Protein AF-A0A2T3L431-F1 (afdb_monomer_lite)

Sequence (81 aa):
MTSLDIPTHIANAIKRIAPEIDLLDIDQNEDLREECDLDSMDFLNLLADLKQQTRTSIPESDYPKIRSYNQLLAYLRNHAE

Radius of gyration: 11.64 Å; chains: 1; bounding box: 25×31×28 Å

Foldseek 3Di:
DDDLPLLVQLVVLLCVLQVPADPVPFDQPAFPCVNSVNDPVSVVSSQVSSCVSQVFHDDPVCCVQCRGNVSVSVVSVVRRD

pLDDT: mean 85.38, std 9.95, range [40.91, 91.88]

Organism: NCBI:txid81447

InterPro domains:
  IPR009081 Phosphopantetheine binding ACP domain [PF00550] (14-76)
  IPR036736 ACP-like superfamily [G3DSA:1.10.1200.10] (1-79)
  IPR036736 ACP-like superfamily [SSF47336] (10-78)

Structure (mmCIF, N/CA/C/O backbone):
data_AF-A0A2T3L431-F1
#
_entry.id   AF-A0A2T3L431-F1
#
loop_
_atom_site.group_PDB
_atom_site.id
_atom_site.type_symbol
_atom_site.label_atom_id
_atom_site.label_alt_id
_atom_site.label_comp_id
_atom_site.label_asym_id
_atom_site.label_entity_id
_atom_site.label_seq_id
_atom_site.pdbx_PDB_ins_code
_atom_site.Cartn_x
_atom_site.Cartn_y
_atom_site.Cartn_z
_atom_site.occupancy
_atom_site.B_iso_or_equiv
_atom_site.auth_seq_id
_atom_site.auth_comp_id
_atom_site.auth_asym_id
_atom_site.auth_atom_id
_atom_site.pdbx_PDB_model_num
ATOM 1 N N . MET A 1 1 ? -8.065 22.834 -3.449 1.00 42.06 1 MET A N 1
ATOM 2 C CA . MET A 1 1 ? -7.586 21.679 -4.235 1.00 42.06 1 MET A CA 1
ATOM 3 C C . MET A 1 1 ? -8.274 20.470 -3.650 1.00 42.06 1 MET A C 1
ATOM 5 O O . MET A 1 1 ? -7.923 20.025 -2.571 1.00 42.06 1 MET A O 1
ATOM 9 N N . THR A 1 2 ? -9.419 20.157 -4.237 1.00 40.91 2 THR A N 1
ATOM 10 C CA . THR A 1 2 ? -10.583 19.576 -3.568 1.00 40.91 2 THR A CA 1
ATOM 11 C C . THR A 1 2 ? -10.931 18.247 -4.212 1.00 40.91 2 THR A C 1
ATOM 13 O O . THR A 1 2 ? -11.502 18.241 -5.300 1.00 40.91 2 THR A O 1
ATOM 16 N N . SER A 1 3 ? -10.562 17.170 -3.525 1.00 46.28 3 SER A N 1
ATOM 17 C CA . SER A 1 3 ? -11.173 15.830 -3.459 1.00 46.28 3 SER A CA 1
ATOM 18 C C . SER A 1 3 ? -10.047 14.864 -3.114 1.00 46.28 3 SER A C 1
ATOM 20 O O . SER A 1 3 ? -8.980 14.952 -3.713 1.00 46.28 3 SER A O 1
ATOM 22 N N . LEU A 1 4 ? -10.242 14.006 -2.111 1.00 59.22 4 LEU A N 1
ATOM 23 C CA . LEU A 1 4 ? -9.274 12.977 -1.741 1.00 59.22 4 LEU A CA 1
ATOM 24 C C . LEU A 1 4 ? -9.046 12.053 -2.937 1.00 59.22 4 LEU A C 1
ATOM 26 O O . LEU A 1 4 ? -9.799 11.108 -3.168 1.00 59.22 4 LEU A O 1
ATOM 30 N N . ASP A 1 5 ? -7.997 12.326 -3.696 1.00 78.75 5 ASP A N 1
ATOM 31 C CA . ASP A 1 5 ? -7.570 11.493 -4.803 1.00 78.75 5 ASP A CA 1
ATOM 32 C C . ASP A 1 5 ? -6.760 10.328 -4.213 1.00 78.75 5 ASP A C 1
ATOM 34 O O . ASP A 1 5 ? -5.549 10.205 -4.375 1.00 78.75 5 ASP A O 1
ATOM 38 N N . ILE A 1 6 ? -7.448 9.487 -3.428 1.00 84.62 6 ILE A N 1
ATOM 39 C CA . ILE A 1 6 ? -6.919 8.257 -2.828 1.00 84.62 6 ILE A CA 1
ATOM 40 C C . ILE A 1 6 ? -6.101 7.437 -3.838 1.00 84.62 6 ILE A C 1
ATOM 42 O O . ILE A 1 6 ? -4.988 7.055 -3.477 1.00 84.62 6 ILE A O 1
ATOM 46 N N . PRO A 1 7 ? -6.549 7.207 -5.094 1.00 86.06 7 PRO A N 1
ATOM 47 C CA . PRO A 1 7 ? -5.722 6.491 -6.064 1.00 86.06 7 PRO A CA 1
ATOM 48 C C . PRO A 1 7 ? -4.392 7.200 -6.350 1.00 86.06 7 PRO A C 1
ATOM 50 O O . PRO A 1 7 ? -3.364 6.536 -6.459 1.00 86.06 7 PRO A O 1
ATOM 53 N N . THR A 1 8 ? -4.377 8.535 -6.383 1.00 87.00 8 THR A N 1
ATOM 54 C CA . THR A 1 8 ? -3.153 9.335 -6.536 1.00 87.00 8 THR A CA 1
ATOM 55 C C . THR A 1 8 ? -2.247 9.231 -5.305 1.00 87.00 8 THR A C 1
ATOM 57 O O . THR A 1 8 ? -1.026 9.166 -5.444 1.00 87.00 8 THR A O 1
ATOM 60 N N . HIS A 1 9 ? -2.803 9.184 -4.092 1.00 87.44 9 HIS A N 1
ATOM 61 C CA . HIS A 1 9 ? -2.014 8.975 -2.871 1.00 87.44 9 HIS A CA 1
ATOM 62 C C . HIS A 1 9 ? -1.382 7.582 -2.828 1.00 87.44 9 HIS A C 1
ATOM 64 O O . HIS A 1 9 ? -0.187 7.479 -2.560 1.00 87.44 9 HIS A O 1
ATOM 70 N N . ILE A 1 10 ? -2.147 6.535 -3.156 1.00 87.75 10 ILE A N 1
ATOM 71 C CA . ILE A 1 10 ? -1.622 5.168 -3.284 1.00 87.75 10 ILE A CA 1
ATOM 72 C C . ILE A 1 10 ? -0.519 5.137 -4.339 1.00 87.75 10 ILE A C 1
ATOM 74 O O . ILE A 1 10 ? 0.563 4.623 -4.076 1.00 87.75 10 ILE A O 1
ATOM 78 N N . ALA A 1 11 ? -0.753 5.757 -5.496 1.00 87.69 11 ALA A N 1
ATOM 79 C CA . ALA A 1 11 ? 0.218 5.770 -6.575 1.00 87.69 11 ALA A CA 1
ATOM 80 C C . ALA A 1 11 ? 1.539 6.446 -6.187 1.00 87.69 11 ALA A C 1
ATOM 82 O O . ALA A 1 11 ? 2.618 5.924 -6.462 1.00 87.69 11 ALA A O 1
ATOM 83 N N . ASN A 1 12 ? 1.462 7.596 -5.514 1.00 88.56 12 ASN A N 1
ATOM 84 C CA . ASN A 1 12 ? 2.649 8.282 -5.015 1.00 88.56 12 ASN A CA 1
ATOM 85 C C . ASN A 1 12 ? 3.376 7.455 -3.954 1.00 88.56 12 ASN A C 1
ATOM 87 O O . ASN A 1 12 ? 4.600 7.377 -3.997 1.00 88.56 12 ASN A O 1
ATOM 91 N N . ALA A 1 13 ? 2.646 6.830 -3.029 1.00 89.69 13 ALA A N 1
ATOM 92 C CA . ALA A 1 13 ? 3.242 6.017 -1.979 1.00 89.69 13 ALA A CA 1
ATOM 93 C C . ALA A 1 13 ? 3.976 4.795 -2.561 1.00 89.69 13 ALA A C 1
ATOM 95 O O . ALA A 1 13 ? 5.124 4.557 -2.192 1.00 89.69 13 ALA A O 1
ATOM 96 N N . ILE A 1 14 ? 3.382 4.097 -3.539 1.00 88.75 14 ILE A N 1
ATOM 97 C CA . ILE A 1 14 ? 4.044 2.982 -4.237 1.00 88.75 14 ILE A CA 1
ATOM 98 C C . ILE A 1 14 ? 5.282 3.480 -4.985 1.00 88.75 14 ILE A C 1
ATOM 100 O O . ILE A 1 14 ? 6.357 2.928 -4.793 1.00 88.75 14 ILE A O 1
ATOM 104 N N . LYS A 1 15 ? 5.190 4.581 -5.745 1.00 88.69 15 LYS A N 1
ATOM 105 C CA . LYS A 1 15 ? 6.349 5.145 -6.462 1.00 88.69 15 LYS A CA 1
ATOM 106 C C . LYS A 1 15 ? 7.502 5.580 -5.558 1.00 88.69 15 LYS A C 1
ATOM 108 O O . LYS A 1 15 ? 8.627 5.682 -6.034 1.00 88.69 15 LYS A O 1
ATOM 113 N N . ARG A 1 16 ? 7.262 5.882 -4.277 1.00 88.62 16 ARG A N 1
ATOM 114 C CA . ARG A 1 16 ? 8.352 6.176 -3.325 1.00 88.62 16 ARG A CA 1
ATOM 115 C C . ARG A 1 16 ? 9.140 4.930 -2.943 1.00 88.62 16 ARG A C 1
ATOM 117 O O . ARG A 1 16 ? 10.313 5.054 -2.613 1.00 88.62 16 ARG A O 1
ATOM 124 N N . ILE A 1 17 ? 8.474 3.784 -2.947 1.00 89.56 17 ILE A N 1
ATOM 125 C CA . ILE A 1 17 ? 9.016 2.498 -2.524 1.00 89.56 17 ILE A CA 1
ATOM 126 C C . ILE A 1 17 ? 9.620 1.774 -3.726 1.00 89.56 17 ILE A C 1
ATOM 128 O O . ILE A 1 17 ? 10.806 1.471 -3.731 1.00 89.56 17 ILE A O 1
ATOM 132 N N . ALA A 1 18 ? 8.814 1.602 -4.772 1.00 86.94 18 ALA A N 1
ATOM 133 C CA . ALA A 1 18 ? 9.165 0.961 -6.026 1.00 86.94 18 ALA A CA 1
ATOM 134 C C . ALA A 1 18 ? 8.974 1.964 -7.184 1.00 86.94 18 ALA A C 1
ATOM 136 O O . ALA A 1 18 ? 7.972 1.922 -7.900 1.00 86.94 18 ALA A O 1
ATOM 137 N N . PRO A 1 19 ? 9.902 2.925 -7.369 1.00 85.94 19 PRO A N 1
ATOM 138 C CA . PRO A 1 19 ? 9.819 3.921 -8.444 1.00 85.94 19 PRO A CA 1
ATOM 139 C C . PRO A 1 19 ? 9.926 3.316 -9.848 1.00 85.94 19 PRO A C 1
ATOM 141 O O . PRO A 1 19 ? 9.572 3.976 -10.825 1.00 85.94 19 PRO A O 1
ATOM 144 N N . GLU A 1 20 ? 10.451 2.097 -9.943 1.00 87.62 20 GLU A N 1
ATOM 145 C CA . GLU A 1 20 ? 10.619 1.337 -11.181 1.00 87.62 20 GLU A CA 1
ATOM 146 C C . GLU A 1 20 ? 9.338 0.647 -11.664 1.00 87.62 20 GLU A C 1
ATOM 148 O O . GLU A 1 20 ? 9.238 0.335 -12.848 1.00 87.62 20 GLU A O 1
ATOM 153 N N . ILE A 1 21 ? 8.351 0.461 -10.782 1.00 84.06 21 ILE A N 1
ATOM 154 C CA . ILE A 1 21 ? 7.085 -0.198 -11.110 1.00 84.06 21 ILE A CA 1
ATOM 155 C C . ILE A 1 21 ? 6.117 0.799 -11.754 1.00 84.06 21 ILE A C 1
ATOM 157 O O . ILE A 1 21 ? 5.901 1.910 -11.252 1.00 84.06 21 ILE A O 1
ATOM 161 N N . ASP A 1 22 ? 5.489 0.383 -12.856 1.00 82.50 22 ASP A N 1
ATOM 162 C CA . ASP A 1 22 ? 4.412 1.138 -13.488 1.00 82.50 22 ASP A CA 1
ATOM 163 C C . ASP A 1 22 ? 3.045 0.625 -13.023 1.00 82.50 22 ASP A C 1
ATOM 165 O O . ASP A 1 22 ? 2.637 -0.499 -13.296 1.00 82.50 22 ASP A O 1
ATOM 169 N N . LEU A 1 23 ? 2.300 1.489 -12.337 1.00 78.12 23 LEU A N 1
ATOM 170 C CA . LEU A 1 23 ? 0.966 1.181 -11.815 1.00 78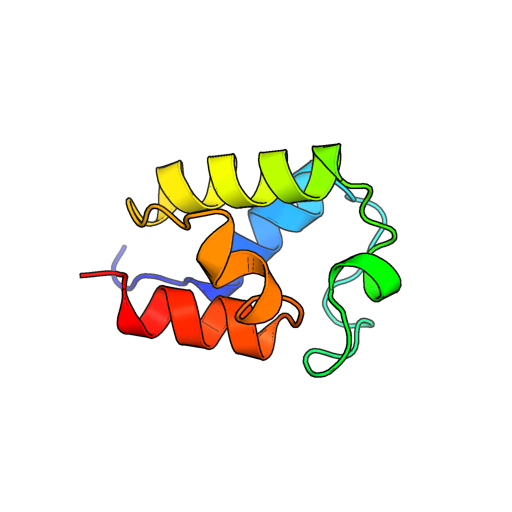.12 23 LEU A 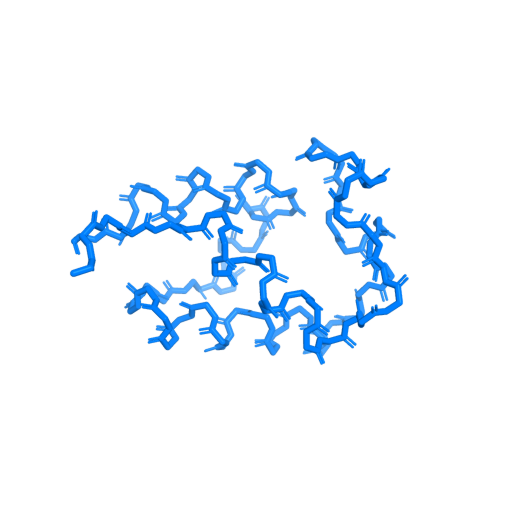CA 1
ATOM 171 C C . LEU A 1 23 ? -0.083 0.967 -12.910 1.00 78.12 23 LEU A C 1
ATOM 173 O O . LEU A 1 23 ? -1.204 0.555 -12.614 1.00 78.12 23 LEU A O 1
ATOM 177 N N . LEU A 1 24 ? 0.241 1.333 -14.149 1.00 80.88 24 LEU A N 1
ATOM 178 C CA . LEU A 1 24 ? -0.593 1.045 -15.308 1.00 80.88 24 LEU A CA 1
ATOM 179 C C . LEU A 1 24 ? -0.408 -0.389 -15.817 1.00 80.88 24 LEU A C 1
ATOM 181 O O . LEU A 1 24 ? -1.274 -0.857 -16.553 1.00 80.88 24 LEU A O 1
ATOM 185 N N . ASP A 1 25 ? 0.691 -1.050 -15.444 1.00 84.62 25 ASP A N 1
ATOM 186 C CA . ASP A 1 25 ? 1.037 -2.405 -15.888 1.00 84.62 25 ASP A CA 1
ATOM 187 C C . ASP A 1 25 ? 0.612 -3.482 -14.875 1.00 84.62 25 ASP A C 1
ATOM 189 O O . ASP A 1 25 ? 0.394 -4.625 -15.260 1.00 84.62 25 ASP A O 1
ATOM 193 N N . ILE A 1 26 ? 0.418 -3.106 -13.604 1.00 87.06 26 ILE A N 1
ATOM 194 C CA . ILE A 1 26 ? -0.028 -4.030 -12.549 1.00 87.06 26 ILE A CA 1
ATOM 195 C C . ILE A 1 26 ? -1.521 -4.372 -12.656 1.00 87.06 26 ILE A C 1
ATOM 197 O O . ILE A 1 26 ? -2.363 -3.507 -12.941 1.00 87.06 26 ILE A O 1
ATOM 201 N N . ASP A 1 27 ? -1.888 -5.609 -12.319 1.00 88.88 27 ASP A N 1
ATOM 202 C CA . ASP A 1 27 ? -3.290 -5.989 -12.165 1.00 88.88 27 ASP A CA 1
ATOM 203 C C . ASP A 1 27 ? -3.834 -5.511 -10.810 1.00 88.88 27 ASP A C 1
ATOM 205 O O . ASP A 1 27 ? -3.428 -5.919 -9.722 1.00 88.88 27 ASP A O 1
ATOM 209 N N . GLN A 1 28 ? -4.834 -4.633 -10.868 1.00 86.94 28 GLN A N 1
ATOM 210 C CA . GLN A 1 28 ? -5.449 -4.040 -9.681 1.00 86.94 28 GLN A CA 1
ATOM 211 C C . GLN A 1 28 ? -6.260 -5.037 -8.832 1.00 86.94 28 GLN A C 1
ATOM 213 O O . GLN A 1 28 ? -6.675 -4.693 -7.716 1.00 86.94 28 GLN A O 1
ATOM 218 N N . ASN A 1 29 ? -6.527 -6.236 -9.356 1.00 88.69 29 ASN A N 1
ATOM 219 C CA . ASN A 1 29 ? -7.234 -7.324 -8.683 1.00 88.69 29 ASN A CA 1
ATOM 220 C C . ASN A 1 29 ? -6.297 -8.404 -8.131 1.00 88.69 29 ASN A C 1
ATOM 222 O O . ASN A 1 29 ? -6.751 -9.194 -7.302 1.00 88.69 29 ASN A O 1
ATOM 226 N N . GLU A 1 30 ? -5.030 -8.437 -8.549 1.00 90.25 30 GLU A N 1
ATOM 227 C CA . GLU A 1 30 ? -4.016 -9.326 -7.973 1.00 90.25 30 GLU A CA 1
ATOM 228 C C . GLU A 1 30 ? -3.387 -8.748 -6.707 1.00 90.25 30 GLU A C 1
ATOM 230 O O . GLU A 1 30 ? -3.745 -7.656 -6.250 1.00 90.25 30 GLU A O 1
ATOM 235 N N . ASP A 1 31 ? -2.529 -9.540 -6.063 1.00 90.12 31 ASP A N 1
ATOM 236 C CA . ASP A 1 31 ? -1.806 -9.109 -4.876 1.00 90.12 31 ASP A CA 1
ATOM 237 C C . ASP A 1 31 ? -0.812 -8.007 -5.261 1.00 90.12 31 ASP A C 1
ATOM 239 O O . ASP A 1 31 ? 0.157 -8.224 -5.983 1.00 90.12 31 ASP A O 1
ATOM 243 N N . LEU A 1 32 ? -1.050 -6.803 -4.742 1.00 89.00 32 LEU A N 1
ATOM 244 C CA . LEU A 1 32 ? -0.226 -5.629 -4.995 1.00 89.00 32 LEU A CA 1
ATOM 245 C C . LEU A 1 32 ? 1.230 -5.880 -4.603 1.00 89.00 32 LEU A C 1
ATOM 247 O O . LEU A 1 32 ? 2.130 -5.287 -5.188 1.00 89.00 32 LEU A O 1
ATOM 251 N N . ARG A 1 33 ? 1.470 -6.718 -3.589 1.00 89.00 33 ARG A N 1
ATOM 252 C CA . ARG A 1 33 ? 2.826 -7.018 -3.141 1.00 89.00 33 ARG A CA 1
ATOM 253 C C . ARG A 1 33 ? 3.563 -7.900 -4.127 1.00 89.00 33 ARG A C 1
ATOM 255 O O . ARG A 1 33 ? 4.758 -7.712 -4.272 1.00 89.00 33 ARG A O 1
ATOM 262 N N . GLU A 1 34 ? 2.880 -8.834 -4.775 1.00 89.75 34 GLU A N 1
ATOM 263 C CA . GLU A 1 34 ? 3.505 -9.662 -5.807 1.00 89.75 34 GLU A CA 1
ATOM 264 C C . GLU A 1 34 ? 3.728 -8.833 -7.076 1.00 89.75 34 GLU A C 1
ATOM 266 O O . GLU A 1 34 ? 4.842 -8.787 -7.588 1.00 89.75 34 GLU A O 1
ATOM 271 N N . GLU A 1 35 ? 2.721 -8.067 -7.498 1.00 90.19 35 GLU A N 1
ATOM 272 C CA . GLU A 1 35 ? 2.789 -7.231 -8.703 1.00 90.19 35 GLU A CA 1
ATOM 273 C C . GLU A 1 35 ? 3.837 -6.109 -8.617 1.00 90.19 35 GLU A C 1
ATOM 275 O O . GLU A 1 35 ? 4.457 -5.740 -9.612 1.00 90.19 35 GLU A O 1
ATOM 280 N N . CYS A 1 36 ? 4.025 -5.533 -7.427 1.00 87.44 36 CYS A N 1
ATOM 281 C CA . CYS A 1 36 ? 4.991 -4.457 -7.196 1.00 87.44 36 CYS A CA 1
ATOM 282 C C . CYS A 1 36 ? 6.295 -4.945 -6.537 1.00 87.44 36 CYS A C 1
ATOM 284 O O . CYS A 1 36 ? 7.079 -4.100 -6.105 1.00 87.44 36 CYS A O 1
ATOM 286 N N . ASP A 1 37 ? 6.494 -6.263 -6.410 1.00 88.56 37 ASP A N 1
ATOM 287 C CA . ASP A 1 37 ? 7.634 -6.900 -5.725 1.00 88.56 37 ASP A CA 1
ATOM 288 C C . ASP A 1 37 ? 7.912 -6.293 -4.326 1.00 88.56 37 ASP A C 1
ATOM 290 O O . ASP A 1 37 ? 9.040 -5.992 -3.945 1.00 88.56 37 ASP A O 1
ATOM 294 N N . LEU A 1 38 ? 6.847 -6.044 -3.548 1.00 88.62 38 LEU A N 1
ATOM 295 C CA . LEU A 1 38 ? 6.924 -5.396 -2.235 1.00 88.62 38 LEU A CA 1
ATOM 296 C C . LEU A 1 38 ? 7.193 -6.405 -1.119 1.00 88.62 38 LEU A C 1
ATOM 298 O O . LEU A 1 38 ? 6.339 -7.222 -0.732 1.00 88.62 38 LEU A O 1
ATOM 302 N N . ASP A 1 39 ? 8.333 -6.222 -0.467 1.00 89.69 39 ASP A N 1
ATOM 303 C CA . ASP A 1 39 ? 8.652 -6.915 0.766 1.00 89.69 39 ASP A CA 1
ATOM 304 C C . ASP A 1 39 ? 7.756 -6.479 1.939 1.00 89.69 39 ASP A C 1
ATOM 306 O O . ASP A 1 39 ? 6.987 -5.514 1.904 1.00 89.69 39 ASP A O 1
ATOM 310 N N . SER A 1 40 ? 7.846 -7.215 3.051 1.00 87.44 40 SER A N 1
ATOM 311 C CA . SER A 1 40 ? 7.029 -6.928 4.241 1.00 87.44 40 SER A CA 1
ATOM 312 C C . SER A 1 40 ? 7.314 -5.541 4.831 1.00 87.44 40 SER A C 1
ATOM 314 O O . SER A 1 40 ? 6.405 -4.911 5.361 1.00 87.44 40 SER A O 1
ATOM 316 N N . MET A 1 41 ? 8.552 -5.049 4.725 1.00 90.12 41 MET A N 1
ATOM 317 C CA . MET A 1 41 ? 8.914 -3.701 5.181 1.00 90.12 41 MET A CA 1
ATOM 318 C C . MET A 1 41 ? 8.359 -2.615 4.258 1.00 90.12 41 MET A C 1
ATOM 320 O O . MET A 1 41 ? 7.843 -1.606 4.737 1.00 90.12 41 MET A O 1
ATOM 324 N N . ASP A 1 42 ? 8.405 -2.847 2.951 1.00 90.44 42 ASP A N 1
ATOM 325 C CA . ASP A 1 42 ? 7.874 -1.945 1.933 1.00 90.44 42 ASP A CA 1
ATOM 326 C C . ASP A 1 42 ? 6.369 -1.770 2.064 1.00 90.44 42 ASP A C 1
ATOM 328 O O . ASP A 1 42 ? 5.866 -0.646 2.099 1.00 90.44 42 ASP A O 1
ATOM 332 N N . PHE A 1 43 ? 5.651 -2.867 2.293 1.00 89.25 43 PHE A N 1
ATOM 333 C CA . PHE A 1 43 ? 4.228 -2.808 2.586 1.00 89.25 43 PHE A CA 1
ATOM 334 C C . PHE A 1 43 ? 3.925 -1.975 3.845 1.00 89.25 43 PHE A C 1
ATOM 336 O O . PHE A 1 43 ? 3.033 -1.132 3.828 1.00 89.25 43 PHE A O 1
ATOM 343 N N . LEU A 1 44 ? 4.690 -2.130 4.931 1.00 90.44 44 LEU A N 1
ATOM 344 C CA . LEU A 1 44 ? 4.502 -1.313 6.139 1.00 90.44 44 LEU A CA 1
ATOM 345 C C . LEU A 1 44 ? 4.784 0.177 5.890 1.00 90.44 44 LEU A C 1
ATOM 347 O O . LEU A 1 44 ? 4.044 1.029 6.390 1.00 90.44 44 LEU A O 1
ATOM 351 N N . ASN A 1 45 ? 5.810 0.498 5.098 1.00 91.12 45 ASN A N 1
ATOM 352 C CA . ASN A 1 45 ? 6.109 1.871 4.692 1.00 91.12 45 ASN A CA 1
ATOM 353 C C . ASN A 1 45 ? 4.973 2.468 3.850 1.00 91.12 45 ASN A C 1
ATOM 355 O O . ASN A 1 45 ? 4.586 3.616 4.080 1.00 91.12 45 ASN A O 1
ATOM 359 N N . LEU A 1 46 ? 4.384 1.679 2.943 1.00 90.12 46 LEU A N 1
ATOM 360 C CA . LEU A 1 46 ? 3.226 2.077 2.143 1.00 90.12 46 LEU A CA 1
ATOM 361 C C . LEU A 1 46 ? 2.052 2.469 3.046 1.00 90.12 46 LEU A C 1
ATOM 363 O O . LEU A 1 46 ? 1.484 3.552 2.902 1.00 90.12 46 LEU A O 1
ATOM 367 N N . LEU A 1 47 ? 1.718 1.617 4.020 1.00 89.56 47 LEU A N 1
ATOM 368 C CA . LEU A 1 47 ? 0.640 1.885 4.974 1.00 89.56 47 LEU A CA 1
ATOM 369 C C . LEU A 1 47 ? 0.932 3.107 5.846 1.00 89.56 47 LEU A C 1
ATOM 371 O O . LEU A 1 47 ? 0.019 3.877 6.146 1.00 89.56 47 LEU A O 1
ATOM 375 N N . ALA A 1 48 ? 2.188 3.311 6.245 1.00 89.88 48 ALA A N 1
ATOM 376 C CA . ALA A 1 48 ? 2.595 4.471 7.027 1.00 89.88 48 ALA A CA 1
ATOM 377 C C . ALA A 1 48 ? 2.467 5.787 6.238 1.00 89.88 48 ALA A C 1
ATOM 379 O O . ALA A 1 48 ? 2.052 6.801 6.807 1.00 89.88 48 ALA A O 1
ATOM 380 N N . ASP A 1 49 ? 2.793 5.788 4.943 1.00 89.69 49 ASP A N 1
ATOM 381 C CA . ASP A 1 49 ? 2.627 6.954 4.066 1.00 89.69 49 ASP A CA 1
ATOM 382 C C . ASP A 1 49 ? 1.135 7.235 3.827 1.00 89.69 49 ASP A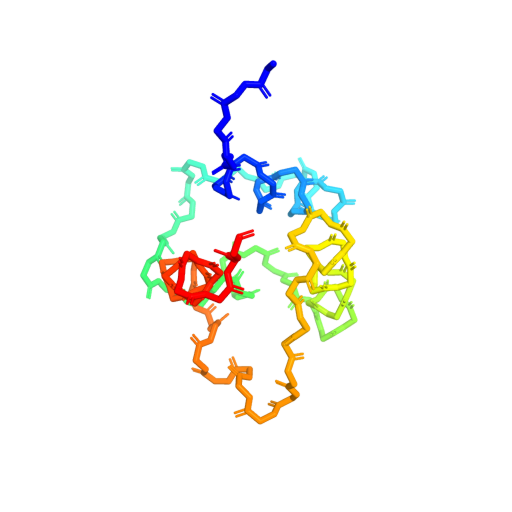 C 1
ATOM 384 O O . ASP A 1 49 ? 0.649 8.338 4.093 1.00 89.69 49 ASP A O 1
ATOM 388 N N . LEU A 1 50 ? 0.364 6.199 3.483 1.00 88.06 50 LEU A N 1
ATOM 389 C CA . LEU A 1 50 ? -1.087 6.284 3.303 1.00 88.06 50 LEU A CA 1
ATOM 390 C C . LEU A 1 50 ? -1.804 6.778 4.555 1.00 88.06 50 LEU A C 1
ATOM 392 O O . LEU A 1 50 ? -2.689 7.626 4.453 1.00 88.06 50 LEU A O 1
ATOM 396 N N . LYS A 1 51 ? -1.397 6.318 5.739 1.00 87.75 51 LYS A N 1
ATOM 397 C CA . LYS A 1 51 ? -1.919 6.800 7.021 1.00 87.75 51 LYS A CA 1
ATOM 398 C C . LYS A 1 51 ? -1.659 8.287 7.228 1.00 87.75 51 LYS A C 1
ATOM 400 O O . LYS A 1 51 ? -2.510 8.975 7.777 1.00 87.75 51 LYS A O 1
ATOM 405 N N . GLN A 1 52 ? -0.512 8.810 6.805 1.00 86.50 52 GLN A N 1
ATOM 406 C CA . GLN A 1 52 ? -0.231 10.244 6.916 1.00 86.50 52 GLN A CA 1
ATOM 407 C C . GLN A 1 52 ? -1.076 11.071 5.942 1.00 86.50 52 GLN A C 1
ATOM 409 O O . GLN A 1 52 ? -1.548 12.145 6.311 1.00 86.50 52 GLN A O 1
ATOM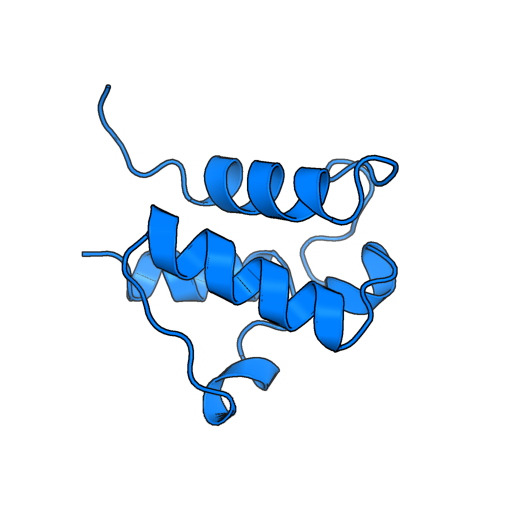 414 N N . GLN A 1 53 ? -1.298 10.557 4.729 1.00 84.62 53 GLN A N 1
ATOM 415 C CA . GLN A 1 53 ? -2.086 11.234 3.695 1.00 84.62 53 GLN A CA 1
ATOM 416 C C . GLN A 1 53 ? -3.594 11.204 3.989 1.00 84.62 53 GLN A C 1
ATOM 418 O O . GLN A 1 53 ? -4.263 12.231 3.922 1.00 84.62 53 GLN A O 1
ATOM 423 N N . THR A 1 54 ? -4.126 10.031 4.335 1.00 83.19 54 THR A N 1
ATOM 424 C CA . THR A 1 54 ? -5.571 9.784 4.514 1.00 83.19 54 THR A CA 1
ATOM 425 C C . THR A 1 54 ? -6.034 9.903 5.962 1.00 83.19 54 THR A C 1
ATOM 427 O O . THR A 1 54 ? -7.230 9.936 6.220 1.00 83.19 54 THR A O 1
ATOM 430 N N . ARG A 1 55 ? -5.101 9.951 6.926 1.00 84.81 55 ARG A N 1
ATOM 431 C CA . ARG A 1 55 ? -5.366 9.836 8.375 1.00 84.81 55 ARG A CA 1
ATOM 432 C C . ARG A 1 55 ? -6.057 8.534 8.794 1.00 84.81 55 ARG A C 1
ATOM 434 O O . ARG A 1 55 ? -6.388 8.375 9.968 1.00 84.81 55 ARG A O 1
ATOM 441 N N . THR A 1 56 ? -6.192 7.568 7.888 1.00 87.19 56 THR A N 1
ATOM 442 C CA . THR A 1 56 ? -6.739 6.243 8.170 1.00 87.19 56 THR A CA 1
ATOM 443 C C . THR A 1 56 ? -5.650 5.328 8.727 1.00 87.19 56 THR A C 1
ATOM 445 O O . THR A 1 56 ? -4.589 5.164 8.130 1.00 87.19 56 THR A O 1
ATOM 448 N N . SER A 1 57 ? -5.900 4.696 9.876 1.00 85.38 57 SER A N 1
ATOM 449 C CA . SER A 1 57 ? -5.001 3.671 10.418 1.00 85.38 57 SER A CA 1
ATOM 450 C C . SER A 1 57 ? -5.482 2.285 9.996 1.00 85.38 57 SER A C 1
ATOM 452 O O . SER A 1 57 ? -6.623 1.925 10.272 1.00 85.38 57 SER A O 1
ATOM 454 N N . ILE A 1 58 ? -4.604 1.504 9.367 1.00 88.75 58 ILE A N 1
ATOM 455 C CA . ILE A 1 58 ? -4.896 0.132 8.942 1.00 88.75 58 ILE A CA 1
ATOM 456 C C . ILE A 1 58 ? -4.225 -0.820 9.940 1.00 88.75 58 ILE A C 1
ATOM 458 O O . ILE A 1 58 ? -2.996 -0.812 10.030 1.00 88.75 58 ILE A O 1
ATOM 462 N N . PRO A 1 59 ? -4.986 -1.579 10.746 1.00 89.00 59 PRO A N 1
ATOM 463 C CA . PRO A 1 59 ? -4.406 -2.556 11.658 1.00 89.00 59 PRO A CA 1
ATOM 464 C C . PRO A 1 59 ? -3.945 -3.808 10.900 1.00 89.00 59 PRO A C 1
ATOM 466 O O . PRO A 1 59 ? -4.475 -4.142 9.841 1.00 89.00 59 PRO A O 1
ATOM 469 N N . GLU A 1 60 ? -3.012 -4.555 11.491 1.00 88.25 60 GLU A N 1
ATOM 470 C CA . GLU A 1 60 ? -2.486 -5.812 10.929 1.00 88.25 60 GLU A CA 1
ATOM 471 C C . GLU A 1 60 ? -3.583 -6.844 10.636 1.00 88.25 60 GLU A C 1
ATOM 473 O O . GLU A 1 60 ? -3.520 -7.575 9.649 1.00 88.25 60 GLU A O 1
ATOM 478 N N . SER A 1 61 ? -4.646 -6.849 11.443 1.00 89.25 61 SER A N 1
ATOM 479 C CA . SER A 1 61 ? -5.823 -7.700 11.244 1.00 89.25 61 SER A CA 1
ATOM 480 C C . SER A 1 61 ? -6.546 -7.455 9.913 1.00 89.25 61 SER A C 1
ATOM 482 O O . SER A 1 61 ? -7.222 -8.356 9.418 1.00 89.25 61 SER A O 1
ATOM 484 N N . ASP A 1 62 ? -6.418 -6.258 9.334 1.00 90.75 62 ASP A N 1
ATOM 485 C CA . ASP A 1 62 ? -7.051 -5.874 8.070 1.00 90.75 62 ASP A CA 1
ATOM 486 C C . ASP A 1 62 ? -6.105 -5.984 6.865 1.00 90.75 62 ASP A C 1
ATOM 488 O O . ASP A 1 62 ? -6.552 -5.816 5.735 1.00 90.75 62 ASP A O 1
ATOM 492 N N . TYR A 1 63 ? -4.836 -6.369 7.052 1.00 88.75 63 TYR A N 1
ATOM 493 C CA . TYR A 1 63 ? -3.903 -6.650 5.947 1.00 88.75 63 TYR A CA 1
ATOM 494 C C . TYR A 1 63 ? -4.451 -7.633 4.899 1.00 88.75 63 TYR A C 1
ATOM 496 O O . TYR A 1 63 ? -4.315 -7.358 3.707 1.00 88.75 63 TYR A O 1
ATOM 504 N N . PRO A 1 64 ? -5.128 -8.744 5.262 1.00 87.94 64 PRO A N 1
ATOM 505 C CA . PRO A 1 64 ? -5.748 -9.610 4.258 1.00 87.94 64 PRO A CA 1
ATOM 506 C C . PRO A 1 64 ? -6.881 -8.941 3.461 1.00 87.94 64 PRO A C 1
ATOM 508 O O . PRO A 1 64 ? -7.258 -9.466 2.419 1.00 87.94 64 PRO A O 1
ATOM 511 N N . LYS A 1 65 ? -7.424 -7.805 3.920 1.00 88.00 65 LYS A N 1
ATOM 512 C CA . LYS A 1 65 ? -8.465 -7.031 3.224 1.00 88.00 65 LYS A CA 1
ATOM 513 C C . LYS A 1 65 ? -7.909 -5.921 2.335 1.00 88.00 65 LYS A C 1
ATOM 515 O O . LYS A 1 65 ? -8.703 -5.169 1.782 1.00 88.00 65 LYS A O 1
ATOM 520 N N . ILE A 1 66 ? -6.590 -5.785 2.235 1.00 91.25 66 ILE A N 1
ATOM 521 C CA . ILE A 1 66 ? -5.912 -4.759 1.432 1.00 91.25 66 ILE A CA 1
ATOM 522 C C . ILE A 1 66 ? -4.756 -5.358 0.621 1.00 91.25 66 ILE A C 1
ATOM 524 O O . ILE A 1 66 ? -3.738 -4.704 0.408 1.00 91.25 66 ILE A O 1
ATOM 528 N N . ARG A 1 67 ? -4.896 -6.623 0.210 1.00 89.88 67 ARG A N 1
ATOM 529 C CA . ARG A 1 67 ? -3.866 -7.316 -0.571 1.00 89.88 67 ARG A CA 1
ATOM 530 C C . ARG A 1 67 ? -3.769 -6.764 -1.982 1.00 89.88 67 ARG A C 1
ATOM 532 O O . ARG A 1 67 ? -2.672 -6.572 -2.476 1.00 89.88 67 ARG A O 1
ATOM 539 N N . SER A 1 68 ? -4.904 -6.446 -2.592 1.00 91.06 68 SER A N 1
ATOM 540 C CA . SER A 1 68 ? -4.954 -5.896 -3.948 1.00 91.06 68 SER A CA 1
ATOM 541 C C . SER A 1 68 ? -5.121 -4.383 -3.957 1.00 91.06 68 SER A C 1
ATOM 543 O O . SER A 1 68 ? -5.692 -3.806 -3.026 1.00 91.06 68 SER A O 1
ATOM 545 N N . TYR A 1 69 ? -4.727 -3.735 -5.054 1.00 89.94 69 TYR A N 1
ATOM 546 C CA . TYR A 1 69 ? -4.936 -2.296 -5.240 1.00 89.94 69 TYR A CA 1
ATOM 547 C C . TYR A 1 69 ? -6.409 -1.903 -5.061 1.00 89.94 69 TYR A C 1
ATOM 549 O O . TYR A 1 69 ? -6.723 -0.987 -4.301 1.00 89.94 69 TYR A O 1
ATOM 557 N N . ASN A 1 70 ? -7.332 -2.636 -5.696 1.00 90.56 70 ASN A N 1
ATOM 558 C CA . ASN A 1 70 ? -8.768 -2.372 -5.589 1.00 90.56 70 ASN A CA 1
ATOM 559 C C . ASN A 1 70 ? -9.293 -2.542 -4.161 1.00 90.56 70 ASN A C 1
ATOM 561 O O . ASN A 1 70 ? -10.151 -1.778 -3.718 1.00 90.56 70 ASN A O 1
ATOM 565 N N . GLN A 1 71 ? -8.763 -3.518 -3.425 1.00 91.88 71 GLN A N 1
ATOM 566 C CA . GLN A 1 71 ? -9.125 -3.754 -2.034 1.00 91.88 71 GLN A CA 1
ATOM 567 C C . GLN A 1 71 ? -8.630 -2.624 -1.125 1.00 91.88 71 GLN A C 1
ATOM 569 O O . GLN A 1 71 ? -9.413 -2.074 -0.352 1.00 91.88 71 GLN A O 1
ATOM 574 N N . LEU A 1 72 ? -7.363 -2.222 -1.269 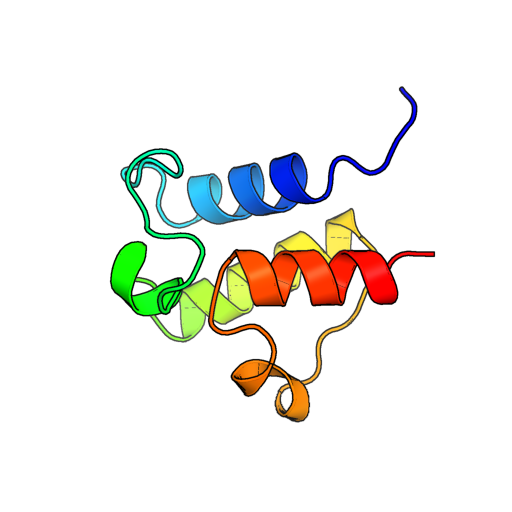1.00 89.94 72 LEU A N 1
ATOM 575 C CA . LEU A 1 72 ? -6.775 -1.090 -0.554 1.00 89.94 72 LEU A CA 1
ATOM 576 C C . LEU A 1 72 ? -7.525 0.212 -0.854 1.00 89.94 72 LEU A C 1
ATOM 578 O O . LEU A 1 72 ? -7.874 0.957 0.062 1.00 89.94 72 LEU A O 1
ATOM 582 N N . LEU A 1 73 ? -7.831 0.463 -2.127 1.00 88.88 73 LEU A N 1
ATOM 583 C CA . LEU A 1 73 ? -8.601 1.620 -2.565 1.00 88.88 73 LEU A CA 1
ATOM 584 C C . LEU A 1 73 ? -10.005 1.621 -1.953 1.00 88.88 73 LEU A C 1
ATOM 586 O O . LEU A 1 73 ? -10.432 2.636 -1.405 1.00 88.88 73 LEU A O 1
ATOM 590 N N . ALA A 1 74 ? -10.729 0.503 -2.030 1.00 90.00 74 ALA A N 1
ATOM 591 C CA . ALA A 1 74 ? -12.061 0.379 -1.446 1.00 90.00 74 ALA A CA 1
ATOM 592 C C . ALA A 1 74 ? -12.032 0.545 0.080 1.00 90.00 74 ALA A C 1
ATOM 594 O O . ALA A 1 74 ? -12.899 1.214 0.640 1.00 90.00 74 ALA A O 1
ATOM 595 N N . TYR A 1 75 ? -11.020 -0.013 0.747 1.00 90.88 75 TYR A N 1
ATOM 596 C CA . TYR A 1 75 ? -10.820 0.135 2.183 1.00 90.88 75 TYR A CA 1
ATOM 597 C C . TYR A 1 75 ? -10.620 1.605 2.554 1.00 90.88 75 TYR A C 1
ATOM 599 O O . TYR A 1 75 ? -11.368 2.151 3.360 1.00 90.88 75 TYR A O 1
ATOM 607 N N . LEU A 1 76 ? -9.669 2.284 1.912 1.00 88.19 76 LEU A N 1
ATOM 608 C CA . LEU A 1 76 ? -9.403 3.696 2.170 1.00 88.19 76 LEU A CA 1
ATOM 609 C C . LEU A 1 76 ? -10.613 4.572 1.841 1.00 88.19 76 LEU A C 1
ATOM 611 O O . LEU A 1 76 ? -10.920 5.475 2.602 1.00 88.19 76 LEU A O 1
ATOM 615 N N . ARG A 1 77 ? -11.362 4.289 0.771 1.00 87.31 77 ARG A N 1
ATOM 616 C CA . ARG A 1 77 ? -12.594 5.029 0.446 1.00 87.31 77 ARG A CA 1
ATOM 617 C C . ARG A 1 77 ? -13.699 4.865 1.487 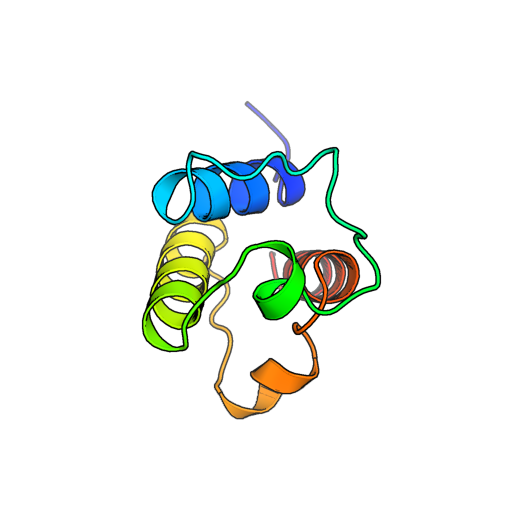1.00 87.31 77 ARG A C 1
ATOM 619 O O . ARG A 1 77 ? -14.481 5.788 1.666 1.00 87.31 77 ARG A O 1
ATOM 626 N N . ASN A 1 78 ? -13.780 3.707 2.137 1.00 87.88 78 ASN A N 1
ATOM 627 C CA . ASN A 1 78 ? -14.760 3.457 3.195 1.00 87.88 78 ASN A CA 1
ATOM 628 C C . ASN A 1 78 ? -14.334 4.030 4.555 1.00 87.88 78 ASN A C 1
ATOM 630 O O . ASN A 1 78 ? -15.187 4.221 5.415 1.00 87.88 78 ASN A O 1
ATOM 634 N N . HIS A 1 79 ? -13.036 4.267 4.761 1.00 84.69 79 HIS A N 1
ATOM 635 C CA . HIS A 1 79 ? -12.464 4.681 6.047 1.00 84.69 79 HIS A CA 1
ATOM 636 C C . HIS A 1 79 ? -11.863 6.098 6.057 1.00 84.69 79 HIS A C 1
ATOM 638 O O . HIS A 1 79 ? -11.460 6.569 7.122 1.00 84.69 79 HIS A O 1
ATOM 644 N N . ALA A 1 80 ? -11.740 6.758 4.906 1.00 72.88 80 ALA A N 1
ATOM 645 C CA . ALA A 1 80 ? -11.348 8.157 4.807 1.00 72.88 80 ALA A CA 1
ATOM 646 C C . ALA A 1 80 ? -12.602 9.030 4.953 1.00 72.88 80 ALA A C 1
ATOM 648 O O . ALA A 1 80 ? -13.483 8.990 4.092 1.00 72.88 80 ALA A O 1
ATOM 649 N N . GLU A 1 81 ? -12.678 9.776 6.058 1.00 57.56 81 GLU A N 1
ATOM 650 C CA . GLU A 1 81 ? -13.747 10.739 6.371 1.00 57.56 81 GLU A CA 1
ATOM 651 C C . GLU A 1 81 ? -13.423 12.158 5.881 1.00 57.56 81 GLU A C 1
ATOM 653 O O . GLU A 1 81 ? -12.256 12.599 6.035 1.00 57.56 81 GLU A O 1
#

Secondary structure (DSSP, 8-state):
--S--HHHHHHHHHHHH-TT--TTTS-TTSBHHHHTT--HHHHHHHHHHHHHHH-----GGGGGGSSBHHHHHHHHHHH--